Protein AF-A0A285V1Z2-F1 (afdb_monomer_lite)

Structure (mmCIF, N/CA/C/O backbone):
data_AF-A0A285V1Z2-F1
#
_entry.id   AF-A0A285V1Z2-F1
#
loop_
_atom_site.group_PDB
_atom_site.id
_atom_site.type_symbol
_atom_site.label_atom_id
_atom_site.label_alt_id
_atom_site.label_comp_id
_atom_site.label_asym_id
_atom_site.label_entity_id
_atom_site.label_seq_id
_atom_site.pdbx_PDB_ins_code
_atom_site.Cartn_x
_atom_site.Cartn_y
_atom_site.Cartn_z
_atom_site.occupancy
_atom_site.B_iso_or_equiv
_atom_site.auth_seq_id
_atom_site.auth_comp_id
_atom_site.auth_asym_id
_atom_site.auth_atom_id
_atom_site.pdbx_PDB_model_num
ATOM 1 N N . MET A 1 1 ? 30.394 -10.219 48.631 1.00 47.50 1 MET A N 1
ATOM 2 C CA . MET A 1 1 ? 29.030 -10.788 48.558 1.00 47.50 1 MET A CA 1
ATOM 3 C C . MET A 1 1 ? 28.046 -9.650 48.332 1.00 47.50 1 MET A C 1
ATOM 5 O O . MET A 1 1 ? 28.328 -8.560 48.808 1.00 47.50 1 MET A O 1
ATOM 9 N N . ALA A 1 2 ? 26.934 -9.965 47.660 1.00 44.25 2 ALA A N 1
ATOM 10 C CA . ALA A 1 2 ? 25.816 -9.124 47.208 1.00 44.25 2 ALA A CA 1
ATOM 11 C C . ALA A 1 2 ? 25.968 -8.507 45.801 1.00 44.25 2 ALA A C 1
ATOM 13 O O . ALA A 1 2 ? 26.818 -7.660 45.548 1.00 44.25 2 ALA A O 1
ATOM 14 N N . ALA A 1 3 ? 25.127 -9.022 44.902 1.00 49.22 3 ALA A N 1
ATOM 15 C CA . ALA A 1 3 ? 24.869 -8.572 43.542 1.00 49.22 3 ALA A CA 1
ATOM 16 C C . ALA A 1 3 ? 23.766 -7.504 43.539 1.00 49.22 3 ALA A C 1
ATOM 18 O O . ALA A 1 3 ? 22.912 -7.531 44.422 1.00 49.22 3 ALA A O 1
ATOM 19 N N . ASP A 1 4 ? 23.711 -6.675 42.497 1.00 44.44 4 ASP A N 1
ATOM 20 C CA . ASP A 1 4 ? 22.421 -6.183 42.014 1.00 44.44 4 ASP A CA 1
ATOM 21 C C . ASP A 1 4 ? 22.408 -6.139 40.480 1.00 44.44 4 ASP A C 1
ATOM 23 O O . ASP A 1 4 ? 23.231 -5.496 39.826 1.00 44.44 4 ASP A O 1
ATOM 27 N N . ASN A 1 5 ? 21.491 -6.933 39.936 1.00 53.84 5 ASN A N 1
ATOM 28 C CA . ASN A 1 5 ? 21.194 -7.133 38.532 1.00 53.84 5 ASN A CA 1
ATOM 29 C C . ASN A 1 5 ? 19.942 -6.318 38.212 1.00 53.84 5 ASN A C 1
ATOM 31 O O . ASN A 1 5 ? 18.838 -6.819 38.390 1.00 53.84 5 ASN A O 1
ATOM 35 N N . THR A 1 6 ? 20.087 -5.120 37.655 1.00 49.00 6 THR A N 1
ATOM 36 C CA . THR A 1 6 ? 18.969 -4.433 36.986 1.00 49.00 6 THR A CA 1
ATOM 37 C C . THR A 1 6 ? 19.466 -3.617 35.793 1.00 49.00 6 THR A C 1
ATOM 39 O O . THR A 1 6 ? 19.381 -2.395 35.739 1.00 49.00 6 THR A O 1
ATOM 42 N N . ARG A 1 7 ? 19.979 -4.310 34.767 1.00 48.12 7 ARG A N 1
ATOM 43 C CA . ARG A 1 7 ? 20.006 -3.728 33.418 1.00 48.12 7 ARG A CA 1
ATOM 44 C C . ARG A 1 7 ? 18.567 -3.790 32.887 1.00 48.12 7 ARG A C 1
ATOM 46 O O . ARG A 1 7 ? 18.035 -4.898 32.817 1.00 48.12 7 ARG A O 1
ATOM 53 N N . PRO A 1 8 ? 17.920 -2.662 32.547 1.00 53.78 8 PRO A N 1
ATOM 54 C CA . PRO A 1 8 ? 16.559 -2.695 32.029 1.00 53.78 8 PRO A CA 1
ATOM 55 C C . PRO A 1 8 ? 16.512 -3.535 30.744 1.00 53.78 8 PRO A C 1
ATOM 57 O O . PRO A 1 8 ? 17.497 -3.550 29.990 1.00 53.78 8 PRO A O 1
ATOM 60 N N . PRO A 1 9 ? 15.410 -4.264 30.492 1.00 45.03 9 PRO A N 1
ATOM 61 C CA . PRO A 1 9 ? 15.258 -5.003 29.254 1.00 45.03 9 PRO A CA 1
ATOM 62 C C . PRO A 1 9 ? 15.343 -4.009 28.098 1.00 45.03 9 PRO A C 1
ATOM 64 O O . PRO A 1 9 ? 14.660 -2.987 28.085 1.00 45.03 9 PRO A O 1
ATOM 67 N N . HIS A 1 10 ? 16.203 -4.312 27.126 1.00 44.00 10 HIS A N 1
ATOM 68 C CA . HIS A 1 10 ? 16.148 -3.690 25.810 1.00 44.00 10 HIS A CA 1
ATOM 69 C C . HIS A 1 10 ? 14.853 -4.156 25.156 1.00 44.00 10 HIS A C 1
ATOM 71 O O . HIS A 1 10 ? 14.857 -5.078 24.338 1.00 44.00 10 HIS A O 1
ATOM 77 N N . THR A 1 11 ? 13.731 -3.556 25.543 1.00 44.66 11 THR A N 1
ATOM 78 C CA . THR A 1 11 ? 12.527 -3.585 24.732 1.00 44.66 11 THR A CA 1
ATOM 79 C C . THR A 1 11 ? 12.902 -2.806 23.487 1.00 44.66 11 THR A C 1
ATOM 81 O O . THR A 1 11 ? 12.846 -1.580 23.451 1.00 44.66 11 THR A O 1
ATOM 84 N N . LYS A 1 12 ? 13.402 -3.522 22.478 1.00 43.59 12 LYS A N 1
ATOM 85 C CA . LYS A 1 12 ? 13.428 -3.023 21.114 1.00 43.59 12 LYS A CA 1
ATOM 86 C C . LYS A 1 12 ? 11.966 -2.887 20.713 1.00 43.59 12 LYS A C 1
ATOM 88 O O . LYS A 1 12 ? 11.424 -3.751 20.033 1.00 43.59 12 LYS A O 1
ATOM 93 N N . GLU A 1 13 ? 11.326 -1.810 21.152 1.00 40.94 13 GLU A N 1
ATOM 94 C CA . GLU A 1 13 ? 10.285 -1.187 20.358 1.00 40.94 13 GLU A CA 1
ATOM 95 C C . GLU A 1 13 ? 10.997 -0.791 19.072 1.00 40.94 13 GLU A C 1
ATOM 97 O O . GLU A 1 13 ? 11.578 0.284 18.939 1.00 40.94 13 GLU A O 1
ATOM 102 N N . THR A 1 14 ? 11.083 -1.743 18.144 1.00 39.28 14 THR A N 1
ATOM 103 C CA . THR A 1 14 ? 11.375 -1.436 16.760 1.00 39.28 14 THR A CA 1
ATOM 104 C C . THR A 1 14 ? 10.158 -0.661 16.303 1.00 39.28 14 THR A C 1
ATOM 106 O O . THR A 1 14 ? 9.215 -1.227 15.757 1.00 39.28 14 THR A O 1
ATOM 109 N N . SER A 1 15 ? 10.144 0.640 16.608 1.00 42.34 15 SER A N 1
ATOM 110 C CA . SER A 1 15 ? 9.293 1.591 15.920 1.00 42.34 15 SER A CA 1
ATOM 111 C C . SER A 1 15 ? 9.421 1.229 14.453 1.00 42.34 15 SER A C 1
ATOM 113 O O . SER A 1 15 ? 10.540 1.134 13.950 1.00 42.34 15 SER A O 1
ATOM 115 N N . LEU A 1 16 ? 8.307 0.960 13.779 1.00 44.69 16 LEU A N 1
ATOM 116 C CA . LEU A 1 16 ? 8.287 0.537 12.373 1.00 44.69 16 LEU A CA 1
ATOM 117 C C . LEU A 1 16 ? 9.122 1.480 11.473 1.00 44.69 16 LEU A C 1
ATOM 119 O O . LEU A 1 16 ? 9.619 1.072 10.430 1.00 44.69 16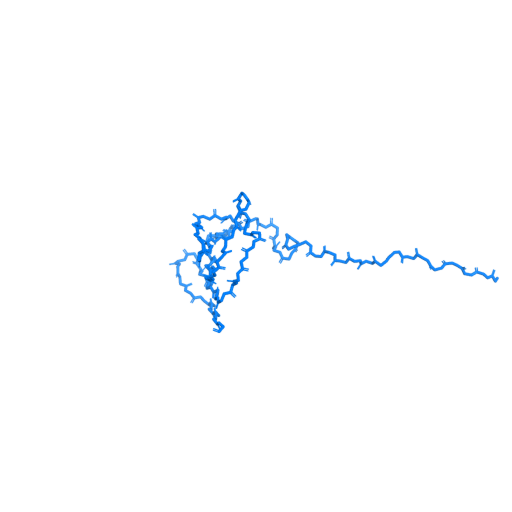 LEU A O 1
ATOM 123 N N . ALA A 1 17 ? 9.372 2.707 11.946 1.00 40.88 17 ALA A N 1
ATOM 124 C CA . ALA A 1 17 ? 10.306 3.689 11.407 1.00 40.88 17 ALA A CA 1
ATOM 125 C C . ALA A 1 17 ? 11.792 3.255 11.331 1.00 40.88 17 ALA A C 1
ATOM 127 O O . ALA A 1 17 ? 12.505 3.751 10.468 1.00 40.88 17 ALA A O 1
ATOM 128 N N . GLN A 1 18 ? 12.285 2.365 12.201 1.00 37.41 18 GLN A N 1
ATOM 129 C CA . GLN A 1 18 ? 13.690 1.913 12.231 1.00 37.41 18 GLN A CA 1
ATOM 130 C C . GLN A 1 18 ? 13.969 0.684 11.355 1.00 37.41 18 GLN A C 1
ATOM 132 O O . GLN A 1 18 ? 15.131 0.390 11.086 1.00 37.41 18 GLN A O 1
ATOM 137 N N . ALA A 1 19 ? 12.935 -0.040 10.916 1.00 42.84 19 ALA A N 1
ATOM 138 C CA . ALA A 1 19 ? 13.087 -1.194 10.023 1.00 42.84 19 ALA A CA 1
ATOM 139 C C . ALA A 1 19 ? 13.182 -0.796 8.537 1.00 42.84 19 ALA A C 1
ATOM 141 O O . ALA A 1 19 ? 13.483 -1.633 7.688 1.00 42.84 19 ALA A O 1
ATOM 142 N N . LEU A 1 20 ? 12.931 0.475 8.225 1.00 49.66 20 LEU A N 1
ATOM 143 C CA . LEU A 1 20 ? 12.984 1.043 6.884 1.00 49.66 20 LEU A CA 1
ATOM 144 C C . LEU A 1 20 ? 14.259 1.889 6.816 1.00 49.66 20 LEU A C 1
ATOM 146 O O . LEU A 1 20 ? 14.494 2.704 7.700 1.00 49.66 20 LEU A O 1
ATOM 150 N N . ASP A 1 21 ? 15.100 1.640 5.814 1.00 47.28 21 ASP A N 1
ATOM 151 C CA . ASP A 1 21 ? 16.461 2.160 5.583 1.00 47.28 21 ASP A CA 1
ATOM 152 C C . ASP A 1 21 ? 16.546 3.704 5.485 1.00 47.28 21 ASP A C 1
ATOM 154 O O . ASP A 1 21 ? 16.859 4.270 4.439 1.00 47.28 21 ASP A O 1
ATOM 158 N N . GLY A 1 22 ? 16.181 4.414 6.557 1.00 46.28 22 GLY A N 1
ATOM 159 C CA . GLY A 1 22 ? 16.318 5.859 6.763 1.00 46.28 22 GLY A CA 1
ATOM 160 C C . GLY A 1 22 ? 15.580 6.781 5.785 1.00 46.28 22 GLY A C 1
ATOM 161 O O . GLY A 1 22 ? 15.596 7.996 5.979 1.00 46.28 22 GLY A O 1
ATOM 162 N N . LYS A 1 23 ? 14.941 6.254 4.737 1.00 54.53 23 LYS A N 1
ATOM 163 C CA . LYS A 1 23 ? 14.193 7.038 3.753 1.00 54.53 23 LYS A CA 1
ATOM 164 C C . LYS A 1 23 ? 12.700 6.921 4.051 1.00 54.53 23 LYS A C 1
ATOM 166 O O . LYS A 1 23 ? 12.174 5.812 3.971 1.00 54.53 23 LYS A O 1
ATOM 171 N N . PRO A 1 24 ? 12.012 8.025 4.394 1.00 64.44 24 PRO A N 1
ATOM 172 C CA . PRO A 1 24 ? 10.579 7.977 4.620 1.00 64.44 24 PRO A CA 1
ATOM 173 C C . PRO A 1 24 ? 9.901 7.520 3.328 1.00 64.44 24 PRO A C 1
ATOM 175 O O . PRO A 1 24 ? 10.140 8.078 2.257 1.00 64.44 24 PRO A O 1
ATOM 178 N N . HIS A 1 25 ? 9.090 6.473 3.428 1.00 73.94 25 HIS A N 1
ATOM 179 C CA . HIS A 1 25 ? 8.146 6.144 2.378 1.00 73.94 25 HIS A CA 1
ATOM 180 C C . HIS A 1 25 ? 7.036 7.194 2.416 1.00 73.94 25 HIS A C 1
ATOM 182 O O . HIS A 1 25 ? 6.413 7.389 3.459 1.00 73.94 25 HIS A O 1
ATOM 188 N N . THR A 1 26 ? 6.802 7.885 1.304 1.00 85.56 26 THR A N 1
ATOM 189 C CA . THR A 1 26 ? 5.782 8.937 1.234 1.00 85.56 26 THR A CA 1
ATOM 190 C C . THR A 1 26 ? 4.474 8.335 0.756 1.00 85.56 26 THR A C 1
ATOM 192 O O . THR A 1 26 ? 4.440 7.683 -0.289 1.00 85.56 26 THR A O 1
ATOM 195 N N . LEU A 1 27 ? 3.388 8.562 1.492 1.00 88.50 27 LEU A N 1
ATOM 196 C CA . LEU A 1 27 ? 2.051 8.192 1.043 1.00 88.50 27 LEU A CA 1
ATOM 197 C C . LEU A 1 27 ? 1.645 9.096 -0.127 1.00 88.50 27 LEU A C 1
ATOM 199 O O . LEU A 1 27 ? 1.566 10.312 0.017 1.00 88.50 27 LEU A O 1
ATOM 203 N N . ILE A 1 28 ? 1.389 8.505 -1.292 1.00 89.88 28 ILE A N 1
ATOM 204 C CA . ILE A 1 28 ? 1.001 9.242 -2.507 1.00 89.88 28 ILE A CA 1
ATOM 205 C C . ILE A 1 28 ? -0.455 9.005 -2.902 1.00 89.88 28 ILE A C 1
ATOM 207 O O . ILE A 1 28 ? -1.031 9.792 -3.650 1.00 89.88 28 ILE A O 1
ATOM 211 N N . SER A 1 29 ? -1.070 7.932 -2.404 1.00 90.81 29 SER A N 1
ATOM 212 C CA . SER A 1 29 ? -2.492 7.668 -2.604 1.00 90.81 29 SER A CA 1
ATOM 213 C C . SER A 1 29 ? -3.052 6.851 -1.450 1.00 90.81 29 SER A C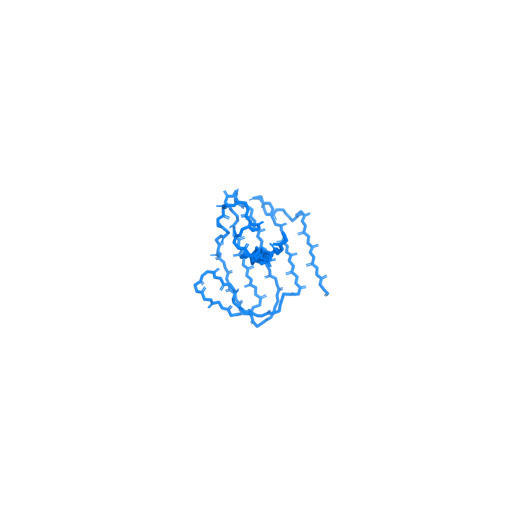 1
ATOM 215 O O . SER A 1 29 ? -2.384 5.965 -0.916 1.00 90.81 29 SER A O 1
ATOM 217 N N . ARG A 1 30 ? -4.292 7.150 -1.068 1.00 92.56 30 ARG A N 1
ATOM 218 C CA . ARG A 1 30 ? -5.010 6.459 0.001 1.00 92.56 30 ARG A CA 1
ATOM 219 C C . ARG A 1 30 ? -6.486 6.329 -0.312 1.00 92.56 30 ARG A C 1
ATOM 221 O O . ARG A 1 30 ? -7.102 7.234 -0.873 1.00 92.56 30 ARG A O 1
ATOM 228 N N . SER A 1 31 ? -7.052 5.218 0.124 1.00 92.62 31 SER A N 1
ATOM 229 C CA . SER A 1 31 ? -8.481 4.957 0.163 1.00 92.62 31 SER A CA 1
ATOM 230 C C . SER A 1 31 ? -8.785 4.031 1.345 1.00 92.62 31 SER A C 1
ATOM 232 O O . SER A 1 31 ? -7.867 3.402 1.872 1.00 92.62 31 SER A O 1
ATOM 234 N N . PRO A 1 32 ? -10.060 3.839 1.719 1.00 93.38 32 PRO A N 1
ATOM 235 C CA . PRO A 1 32 ? -10.438 2.841 2.724 1.00 93.38 32 PRO A CA 1
ATOM 236 C C . PRO A 1 32 ? -10.001 1.397 2.405 1.00 93.38 32 PRO A C 1
ATOM 238 O O . PRO A 1 32 ? -10.111 0.523 3.264 1.00 93.38 32 PRO A O 1
ATOM 241 N N . THR A 1 33 ? -9.538 1.129 1.179 1.00 94.62 33 THR A N 1
ATOM 242 C CA . THR A 1 33 ? -9.169 -0.209 0.683 1.00 94.62 33 THR A CA 1
ATOM 243 C C . THR A 1 33 ? -7.752 -0.303 0.113 1.00 94.62 33 THR A C 1
ATOM 245 O O . THR A 1 33 ? -7.315 -1.381 -0.294 1.00 94.62 33 THR A O 1
ATOM 248 N N . SER A 1 34 ? -7.016 0.809 0.049 1.00 93.12 34 SER A N 1
ATOM 249 C CA . SER A 1 34 ? -5.681 0.830 -0.550 1.00 93.12 34 SER A CA 1
ATOM 250 C C . SER A 1 34 ? -4.795 1.943 -0.007 1.00 93.12 34 SER A C 1
ATOM 252 O O . SER A 1 34 ? -5.255 3.061 0.202 1.00 93.12 34 SER A O 1
ATOM 254 N N . ALA A 1 35 ? -3.505 1.655 0.150 1.00 92.38 35 ALA A N 1
ATOM 255 C CA . ALA A 1 35 ? -2.468 2.643 0.435 1.00 92.38 35 ALA A CA 1
ATOM 256 C C . ALA A 1 35 ? -1.342 2.492 -0.590 1.00 92.38 35 ALA A C 1
ATOM 258 O O . ALA A 1 35 ? -0.886 1.374 -0.827 1.00 92.38 35 ALA A O 1
ATOM 259 N N . VAL A 1 36 ? -0.886 3.592 -1.183 1.00 92.44 36 VAL A N 1
ATOM 260 C CA . VAL A 1 36 ? 0.258 3.596 -2.100 1.00 92.44 36 VAL A CA 1
ATOM 261 C C . VAL A 1 36 ? 1.345 4.469 -1.519 1.00 92.44 36 VAL A C 1
ATOM 263 O O . VAL A 1 36 ? 1.149 5.671 -1.333 1.00 92.44 36 VAL A O 1
ATOM 266 N N . TYR A 1 37 ? 2.494 3.858 -1.278 1.00 90.44 37 TYR A N 1
ATOM 267 C CA . TYR A 1 37 ? 3.684 4.545 -0.816 1.00 90.44 37 TYR A CA 1
ATOM 268 C C . TYR A 1 37 ? 4.732 4.568 -1.918 1.00 90.44 37 TYR A C 1
ATOM 270 O O . TYR A 1 37 ? 4.911 3.566 -2.604 1.00 90.44 37 TYR A O 1
ATOM 278 N N . ILE A 1 38 ? 5.448 5.677 -2.061 1.00 89.75 38 ILE A N 1
ATOM 279 C CA . ILE A 1 38 ? 6.652 5.760 -2.888 1.00 89.75 38 ILE A CA 1
ATOM 280 C C . ILE A 1 38 ? 7.882 5.700 -1.982 1.00 89.75 38 ILE A C 1
ATOM 282 O O . ILE A 1 38 ? 7.913 6.330 -0.923 1.00 89.75 38 ILE A O 1
ATOM 286 N N . ASP A 1 39 ? 8.886 4.918 -2.362 1.00 82.62 39 ASP A N 1
ATOM 287 C CA . ASP A 1 39 ? 10.180 4.930 -1.691 1.00 82.62 39 ASP A CA 1
ATOM 288 C C . ASP A 1 39 ? 11.055 6.098 -2.185 1.00 82.62 39 ASP A C 1
ATOM 290 O O . ASP A 1 39 ? 10.815 6.713 -3.227 1.00 82.62 39 ASP A O 1
ATOM 294 N N . GLY A 1 40 ? 12.127 6.404 -1.454 1.00 75.19 40 GLY A N 1
ATOM 295 C CA . GLY A 1 40 ? 13.067 7.461 -1.843 1.00 75.19 40 GLY A CA 1
ATOM 296 C C . GLY A 1 40 ? 13.945 7.143 -3.068 1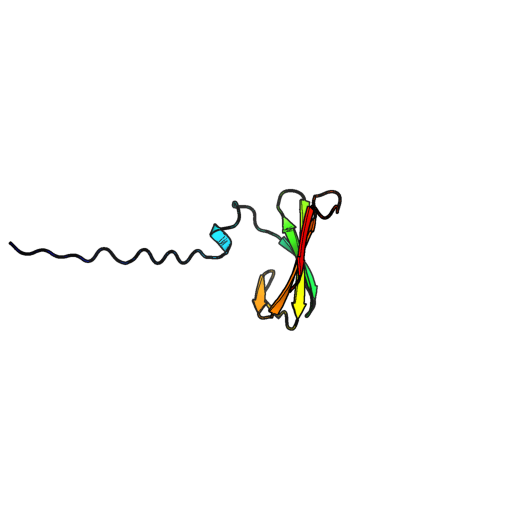.00 75.19 40 GLY A C 1
ATOM 297 O O . GLY A 1 40 ? 14.945 7.833 -3.284 1.00 75.19 40 GLY A O 1
ATOM 298 N N . LYS A 1 41 ? 13.651 6.077 -3.821 1.00 83.88 41 LYS A N 1
ATOM 299 C CA . LYS A 1 41 ? 14.275 5.695 -5.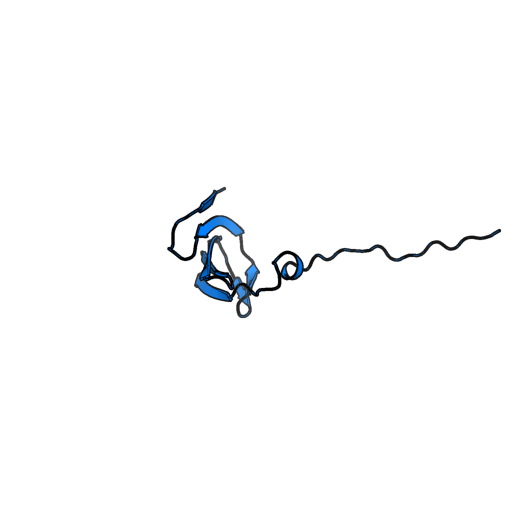100 1.00 83.88 41 LYS A CA 1
ATOM 300 C C . LYS A 1 41 ? 13.262 5.708 -6.264 1.00 83.88 41 LYS A C 1
ATOM 302 O O . LYS A 1 41 ? 13.678 5.572 -7.415 1.00 83.88 41 LYS A O 1
ATOM 307 N N . GLY A 1 42 ? 11.978 5.952 -5.986 1.00 84.94 42 GLY A N 1
ATOM 308 C CA . GLY A 1 42 ? 10.890 6.012 -6.964 1.00 84.94 42 GLY A CA 1
ATOM 309 C C . GLY A 1 42 ? 10.122 4.700 -7.154 1.00 84.94 42 GLY A C 1
ATOM 310 O O . GLY A 1 42 ? 9.199 4.678 -7.966 1.00 84.94 42 GLY A O 1
ATOM 311 N N . GLY A 1 43 ? 10.480 3.634 -6.433 1.00 91.25 43 GLY A N 1
ATOM 312 C CA . GLY A 1 43 ? 9.689 2.405 -6.367 1.00 91.25 43 GLY A CA 1
ATOM 313 C C . GLY A 1 43 ? 8.415 2.617 -5.551 1.00 91.25 43 GLY A C 1
ATOM 314 O O . GLY A 1 43 ? 8.315 3.576 -4.782 1.00 91.25 43 GLY A O 1
ATOM 315 N N . GLN A 1 44 ? 7.426 1.741 -5.716 1.00 93.00 44 GLN A N 1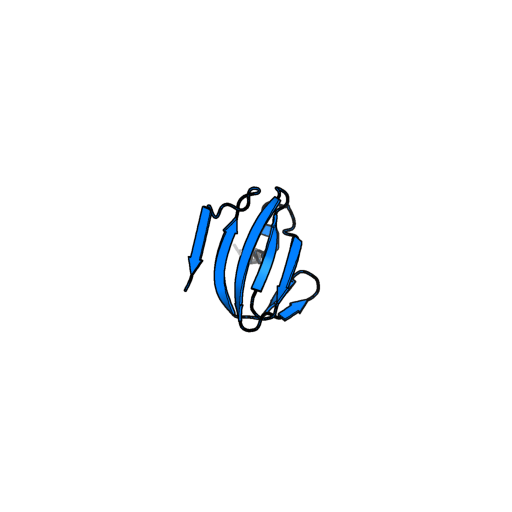
ATOM 316 C CA . GLN A 1 44 ? 6.135 1.866 -5.037 1.00 93.00 44 GLN A CA 1
ATOM 317 C C . GLN A 1 44 ? 5.763 0.613 -4.251 1.00 93.00 44 GLN A C 1
ATOM 319 O O . GLN A 1 44 ? 6.061 -0.512 -4.646 1.00 93.00 44 G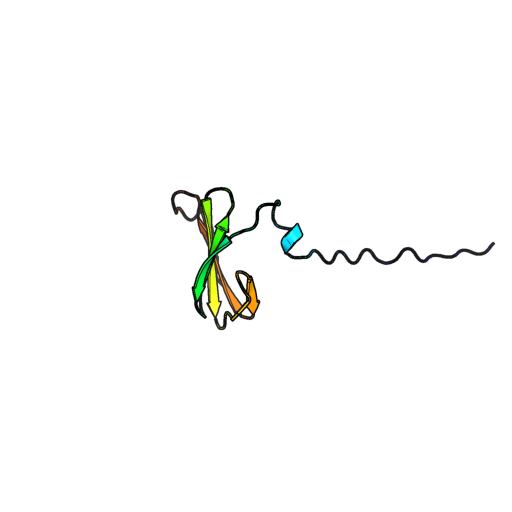LN A O 1
ATOM 324 N N . ILE A 1 45 ? 5.047 0.820 -3.150 1.00 91.81 45 ILE A N 1
ATOM 325 C CA . ILE A 1 45 ? 4.424 -0.229 -2.349 1.00 91.81 45 ILE A CA 1
ATOM 326 C C . ILE A 1 45 ? 2.919 0.024 -2.366 1.00 91.81 45 ILE A C 1
ATOM 328 O O . ILE A 1 45 ? 2.437 0.984 -1.763 1.00 91.81 45 ILE A O 1
ATOM 332 N N . LEU A 1 46 ? 2.183 -0.842 -3.058 1.00 93.31 46 LEU A N 1
ATOM 333 C CA . LEU A 1 46 ? 0.725 -0.863 -3.061 1.00 93.31 46 LEU A CA 1
ATOM 334 C C . LEU A 1 46 ? 0.243 -1.872 -2.020 1.00 93.31 46 LEU A C 1
ATOM 336 O O . LEU A 1 46 ? 0.373 -3.080 -2.211 1.00 93.31 46 LEU A O 1
ATOM 340 N N . LEU A 1 47 ? -0.356 -1.378 -0.944 1.00 92.62 47 LEU A N 1
ATOM 341 C CA . LEU A 1 47 ? -1.083 -2.190 0.025 1.00 92.62 47 LEU A CA 1
ATOM 342 C C . LEU A 1 47 ? -2.561 -2.224 -0.352 1.00 92.62 47 LEU A C 1
ATOM 344 O O . LEU A 1 47 ? -3.165 -1.183 -0.622 1.00 92.62 47 LEU A O 1
ATOM 348 N N . ARG A 1 48 ? -3.146 -3.419 -0.339 1.00 94.31 48 ARG A N 1
ATOM 349 C CA . ARG A 1 48 ? -4.575 -3.671 -0.549 1.00 94.31 48 ARG A CA 1
ATOM 350 C C . ARG A 1 48 ? -5.171 -4.266 0.716 1.00 94.31 48 ARG A C 1
ATOM 352 O O . ARG A 1 48 ? -4.511 -5.027 1.428 1.00 94.31 48 ARG A O 1
ATOM 359 N N . GLY A 1 49 ? -6.402 -3.887 1.017 1.00 94.25 49 GLY A N 1
ATOM 360 C CA . GLY A 1 49 ? -7.023 -4.265 2.272 1.00 94.25 49 GLY A CA 1
ATOM 361 C C . GLY A 1 49 ? -8.415 -3.694 2.453 1.00 94.25 49 GLY A C 1
ATOM 362 O O . GLY A 1 49 ? -9.099 -3.341 1.493 1.00 94.25 49 GLY A O 1
ATOM 363 N N . SER A 1 50 ? -8.832 -3.600 3.709 1.00 93.81 50 SER A N 1
ATOM 364 C CA . SER A 1 50 ? -10.120 -3.020 4.082 1.00 93.81 50 SER A CA 1
ATOM 365 C C . SER A 1 50 ? -10.038 -2.259 5.399 1.00 93.81 50 SER A C 1
ATOM 367 O O . SER A 1 50 ? -9.233 -2.578 6.278 1.00 93.81 50 SER A O 1
ATOM 369 N N . GLY A 1 51 ? -10.889 -1.240 5.526 1.00 93.12 51 GLY A N 1
ATOM 370 C CA . GLY A 1 51 ? -11.007 -0.439 6.742 1.00 93.12 51 GLY A CA 1
ATOM 371 C C . GLY A 1 51 ? -9.765 0.392 7.046 1.00 93.12 51 GLY A C 1
ATOM 372 O O . GLY A 1 51 ? -9.463 0.596 8.221 1.00 93.12 51 GLY A O 1
ATOM 373 N N . PHE A 1 52 ? -9.025 0.828 6.020 1.00 91.38 52 PHE A N 1
ATOM 374 C CA . PHE A 1 52 ? -7.875 1.696 6.241 1.00 91.38 52 PHE A CA 1
ATOM 375 C C . PHE A 1 52 ? -8.312 3.069 6.752 1.00 91.38 52 PHE A C 1
ATOM 377 O O . PHE A 1 52 ? -9.078 3.780 6.099 1.00 91.38 52 PHE A O 1
ATOM 384 N N . GLU A 1 53 ? -7.783 3.439 7.914 1.00 89.88 53 GLU A N 1
ATOM 385 C CA . GLU A 1 53 ? -7.884 4.780 8.488 1.00 89.88 53 GLU A CA 1
ATOM 386 C C . GLU A 1 53 ? -6.479 5.387 8.541 1.00 89.88 53 GLU A C 1
ATOM 388 O O . GLU A 1 53 ? -5.499 4.685 8.812 1.00 89.88 53 GLU A O 1
ATOM 393 N N . TYR A 1 54 ? -6.380 6.688 8.271 1.00 85.69 54 TYR A N 1
ATOM 394 C CA . TYR A 1 54 ? -5.109 7.393 8.128 1.00 85.69 54 TYR A CA 1
ATOM 395 C C . TYR A 1 54 ? -5.046 8.584 9.077 1.00 85.69 54 TYR A C 1
ATOM 397 O O . TYR A 1 54 ? -6.012 9.341 9.170 1.00 85.69 54 TYR A O 1
ATOM 405 N N . ASP A 1 55 ? -3.886 8.781 9.693 1.00 82.88 55 ASP A N 1
ATOM 406 C CA . ASP A 1 55 ? -3.508 10.019 10.369 1.00 82.88 55 ASP A CA 1
ATOM 407 C C . ASP A 1 55 ? -2.311 10.624 9.629 1.00 82.88 55 ASP A C 1
ATOM 409 O O . ASP A 1 55 ? -1.249 10.006 9.519 1.00 82.88 55 ASP A O 1
ATOM 413 N N . GLY A 1 56 ? -2.505 11.795 9.019 1.00 85.62 56 GLY A N 1
ATOM 414 C CA . GLY A 1 56 ? -1.525 12.354 8.086 1.00 85.62 56 GLY A CA 1
ATOM 415 C C . GLY A 1 56 ? -1.195 11.368 6.958 1.00 85.62 56 GLY A C 1
ATOM 416 O O . GLY A 1 56 ? -2.096 10.930 6.247 1.00 85.62 56 GLY A O 1
ATOM 417 N N . ASP A 1 57 ? 0.079 11.005 6.814 1.00 81.25 57 ASP A N 1
ATOM 418 C CA . ASP A 1 57 ? 0.573 10.083 5.780 1.00 81.25 57 ASP A CA 1
ATOM 419 C C . ASP A 1 57 ? 0.725 8.633 6.271 1.00 81.25 57 ASP A C 1
ATOM 421 O O . ASP A 1 57 ? 1.284 7.786 5.574 1.00 81.25 57 ASP A O 1
ATOM 425 N N . VAL A 1 58 ? 0.229 8.322 7.470 1.00 78.56 58 VAL A N 1
ATOM 426 C CA . VAL A 1 58 ? 0.384 7.005 8.093 1.00 78.56 58 VAL A CA 1
ATOM 427 C C . VAL A 1 58 ? -0.971 6.316 8.181 1.00 78.56 58 VAL A C 1
ATOM 429 O O . VAL A 1 58 ? -1.921 6.854 8.747 1.00 78.56 58 VAL A O 1
ATOM 432 N N . ALA A 1 59 ? -1.068 5.101 7.639 1.00 81.88 59 ALA A N 1
ATOM 433 C CA . ALA A 1 59 ? -2.197 4.224 7.934 1.00 81.88 59 ALA A CA 1
ATOM 434 C C . ALA A 1 59 ? -2.090 3.744 9.390 1.00 81.88 59 ALA A C 1
ATOM 436 O O . ALA A 1 59 ? -1.118 3.083 9.755 1.00 81.88 59 ALA A O 1
ATOM 437 N N . ILE A 1 60 ? -3.080 4.076 10.217 1.00 85.25 60 ILE A N 1
ATOM 438 C CA . ILE A 1 60 ? -3.092 3.760 11.656 1.00 85.25 60 ILE A CA 1
ATOM 439 C C . ILE A 1 60 ? -3.979 2.558 11.996 1.00 85.25 60 ILE A C 1
ATOM 441 O O . ILE A 1 60 ? -3.902 2.019 13.099 1.00 85.25 60 ILE A O 1
ATOM 445 N N . LYS A 1 61 ? -4.833 2.129 11.060 1.00 89.94 61 LYS A N 1
ATOM 446 C CA . LYS A 1 61 ? -5.778 1.024 11.253 1.00 89.94 61 LYS A CA 1
ATOM 447 C C . LYS A 1 61 ? -6.149 0.370 9.926 1.00 89.94 61 LYS A C 1
ATOM 449 O O . LYS A 1 61 ? -5.987 0.971 8.869 1.00 89.94 61 LYS A O 1
ATOM 454 N N . GLY A 1 62 ? -6.674 -0.848 10.022 1.00 90.38 62 GLY A N 1
ATOM 455 C CA . GLY A 1 62 ? -7.270 -1.629 8.943 1.00 90.38 62 GLY A CA 1
ATOM 456 C C . GLY A 1 62 ? -6.590 -2.982 8.772 1.00 90.38 62 GLY A C 1
ATOM 457 O O . GLY A 1 62 ? -5.639 -3.316 9.480 1.00 90.38 62 GLY A O 1
ATOM 458 N N . THR A 1 63 ? -7.101 -3.782 7.844 1.00 93.19 63 THR A N 1
ATOM 459 C CA . THR A 1 63 ? -6.598 -5.132 7.572 1.00 93.19 63 THR A CA 1
ATOM 460 C C . THR A 1 63 ? -5.962 -5.161 6.197 1.00 93.19 63 THR A C 1
ATOM 462 O O . THR A 1 63 ? -6.633 -4.890 5.204 1.00 93.19 63 THR A O 1
ATOM 465 N N . VAL A 1 64 ? -4.676 -5.504 6.138 1.00 93.25 64 VAL A N 1
ATOM 466 C CA . VAL A 1 64 ? -3.960 -5.719 4.877 1.00 93.25 64 VAL A CA 1
ATOM 467 C C . VAL A 1 64 ? -4.230 -7.144 4.399 1.00 93.25 64 VAL A C 1
ATOM 469 O O . VAL A 1 64 ? -3.985 -8.099 5.132 1.00 93.25 64 VAL A O 1
ATOM 472 N N . THR A 1 65 ? -4.726 -7.278 3.172 1.00 95.56 65 THR A N 1
ATOM 473 C CA . THR A 1 65 ? -5.003 -8.567 2.512 1.00 95.56 65 THR A CA 1
ATOM 474 C C . THR A 1 65 ? -4.105 -8.806 1.300 1.00 95.56 65 THR A C 1
ATOM 476 O O . THR A 1 65 ? -4.130 -9.883 0.717 1.00 95.56 65 THR A O 1
ATOM 479 N N . GLY A 1 66 ? -3.305 -7.814 0.907 1.00 95.31 66 GLY A N 1
ATOM 480 C CA . GLY A 1 66 ? -2.302 -7.983 -0.130 1.00 95.31 66 GLY A CA 1
ATOM 481 C C . GLY A 1 66 ? -1.310 -6.831 -0.192 1.00 95.31 66 GLY A C 1
ATOM 482 O O . GLY A 1 66 ? -1.581 -5.717 0.262 1.00 95.31 66 GLY A O 1
ATOM 483 N N . ALA A 1 67 ? -0.155 -7.108 -0.783 1.00 94.31 67 ALA A N 1
ATOM 484 C CA . ALA A 1 67 ? 0.905 -6.142 -1.020 1.00 94.31 67 ALA A CA 1
ATOM 485 C C . ALA A 1 67 ? 1.550 -6.391 -2.386 1.00 94.31 67 ALA A C 1
ATOM 487 O O . ALA A 1 67 ? 1.769 -7.533 -2.792 1.00 94.31 67 ALA A O 1
ATOM 488 N N . THR A 1 68 ? 1.876 -5.319 -3.097 1.00 95.38 68 THR A N 1
ATOM 489 C CA . THR A 1 68 ? 2.599 -5.381 -4.368 1.00 95.38 68 THR A CA 1
ATOM 490 C C . THR A 1 68 ? 3.715 -4.351 -4.356 1.00 95.38 68 THR A C 1
ATOM 492 O O . THR A 1 68 ? 3.475 -3.173 -4.095 1.00 95.38 68 THR A O 1
ATOM 495 N N . PHE A 1 69 ? 4.930 -4.812 -4.632 1.00 93.69 69 PHE A N 1
ATOM 496 C CA . PHE A 1 69 ? 6.130 -3.998 -4.705 1.00 93.69 69 PHE A CA 1
ATOM 497 C C . PHE A 1 69 ? 6.481 -3.794 -6.174 1.00 93.69 69 PHE A C 1
ATOM 499 O O . PHE A 1 69 ? 6.682 -4.759 -6.921 1.00 93.69 69 PHE A O 1
ATOM 506 N N . LEU A 1 70 ? 6.502 -2.530 -6.571 1.00 93.69 70 LEU A N 1
ATOM 507 C CA . LEU A 1 70 ? 6.754 -2.077 -7.927 1.00 93.69 70 LEU A CA 1
ATOM 508 C C . LEU A 1 70 ? 8.118 -1.390 -7.960 1.00 93.69 70 LEU A C 1
ATOM 510 O O . LEU A 1 70 ? 8.425 -0.577 -7.083 1.00 93.69 70 LEU A O 1
ATOM 514 N N . ASP A 1 71 ? 8.925 -1.695 -8.969 1.00 93.38 71 ASP A N 1
ATOM 515 C CA . ASP A 1 71 ? 10.137 -0.929 -9.251 1.00 93.38 71 ASP A CA 1
ATOM 516 C C . ASP A 1 71 ? 9.761 0.435 -9.872 1.00 93.38 71 ASP A C 1
ATOM 518 O O . ASP A 1 71 ? 8.589 0.737 -10.128 1.00 93.38 71 ASP A O 1
ATOM 522 N N . ARG A 1 72 ? 10.749 1.300 -10.098 1.00 89.94 72 ARG A N 1
ATOM 523 C CA . ARG A 1 72 ? 10.563 2.661 -10.620 1.00 89.94 72 ARG A CA 1
ATOM 524 C C . ARG A 1 72 ? 9.882 2.704 -11.994 1.00 89.94 72 ARG A C 1
ATOM 526 O O . ARG A 1 72 ? 9.269 3.713 -12.338 1.00 89.94 72 ARG A O 1
ATOM 533 N N . ASP A 1 73 ? 10.011 1.646 -12.784 1.00 91.38 73 ASP A N 1
ATOM 534 C CA . ASP A 1 73 ? 9.358 1.492 -14.088 1.00 91.38 73 ASP A CA 1
ATOM 535 C C . ASP A 1 73 ? 7.891 1.021 -13.983 1.00 91.38 73 ASP A C 1
ATOM 537 O O . ASP A 1 73 ? 7.195 0.945 -14.994 1.00 91.38 73 ASP A O 1
ATOM 541 N N . GLY A 1 74 ? 7.409 0.737 -12.768 1.00 87.06 74 GLY A N 1
ATOM 542 C CA . GLY A 1 74 ? 6.078 0.198 -12.502 1.00 87.06 74 GLY A CA 1
ATOM 543 C C . GLY A 1 74 ? 5.988 -1.326 -12.606 1.00 87.06 74 GLY A C 1
ATOM 544 O O . GLY A 1 74 ? 4.896 -1.871 -12.438 1.00 87.06 74 GLY A O 1
ATOM 545 N N . SER A 1 75 ? 7.095 -2.028 -12.857 1.00 93.81 75 SER A N 1
ATOM 546 C CA . SER A 1 75 ? 7.129 -3.488 -12.927 1.00 93.81 75 SER A CA 1
ATOM 547 C C . SER A 1 75 ? 7.015 -4.102 -11.534 1.00 93.81 75 SER A C 1
ATOM 549 O O . SER A 1 75 ? 7.773 -3.766 -10.624 1.00 93.81 75 SER A O 1
ATOM 551 N N . ALA A 1 76 ? 6.082 -5.039 -11.358 1.00 93.94 76 ALA A N 1
ATOM 552 C CA . ALA A 1 76 ? 5.958 -5.785 -10.112 1.00 93.94 76 ALA A CA 1
ATOM 553 C C . ALA A 1 76 ? 7.084 -6.817 -9.986 1.00 93.94 76 ALA A C 1
ATOM 555 O O . ALA A 1 76 ? 7.220 -7.692 -10.840 1.00 93.94 76 ALA A O 1
ATOM 556 N N . PHE A 1 77 ? 7.855 -6.744 -8.902 1.00 92.88 77 PHE A N 1
ATOM 557 C CA . PHE A 1 77 ? 8.910 -7.722 -8.607 1.00 92.88 77 PHE A CA 1
ATOM 558 C C . PHE A 1 77 ? 8.571 -8.623 -7.415 1.00 92.88 77 PHE A C 1
ATOM 560 O O . PHE A 1 77 ? 9.153 -9.695 -7.262 1.00 92.88 77 PHE A O 1
ATOM 567 N N . LEU A 1 78 ? 7.623 -8.207 -6.572 1.00 93.12 78 LEU A N 1
ATOM 568 C CA . LEU A 1 78 ? 7.100 -9.016 -5.479 1.00 93.12 78 LEU A CA 1
ATOM 569 C C . LEU A 1 78 ? 5.616 -8.714 -5.284 1.00 93.12 78 LEU A C 1
ATOM 571 O O . LEU A 1 78 ? 5.208 -7.557 -5.196 1.00 93.12 78 LEU A O 1
ATOM 575 N N . ALA A 1 79 ? 4.811 -9.765 -5.186 1.00 93.94 79 ALA A N 1
ATOM 576 C CA . ALA A 1 79 ? 3.401 -9.667 -4.854 1.00 93.94 79 ALA A CA 1
ATOM 577 C C . ALA A 1 79 ? 3.040 -10.743 -3.834 1.00 93.94 79 ALA A C 1
ATOM 579 O O . ALA A 1 79 ? 3.529 -11.870 -3.901 1.00 93.94 79 ALA A O 1
ATOM 580 N N . TRP A 1 80 ? 2.185 -10.372 -2.893 1.00 92.19 80 TRP A N 1
ATOM 581 C CA . TRP A 1 80 ? 1.632 -11.264 -1.890 1.00 92.19 80 TRP A CA 1
ATOM 582 C C . TRP A 1 80 ? 0.148 -10.962 -1.700 1.00 92.19 80 TRP A C 1
ATOM 584 O O . TRP A 1 80 ? -0.250 -9.796 -1.688 1.00 92.19 80 TRP A O 1
ATOM 594 N N . GLU A 1 81 ? -0.647 -12.014 -1.535 1.00 92.19 81 GLU A N 1
ATOM 595 C CA . GLU A 1 81 ? -2.078 -11.969 -1.239 1.00 92.19 81 GLU A CA 1
ATOM 596 C C . GLU A 1 81 ? -2.422 -13.097 -0.254 1.00 92.19 81 GLU A C 1
ATOM 598 O O . GLU A 1 81 ? -1.732 -14.123 -0.221 1.00 92.19 81 GLU A O 1
ATOM 603 N N . LEU A 1 82 ? -3.437 -12.858 0.578 1.00 82.69 82 LEU A N 1
ATOM 604 C CA . LEU A 1 82 ? -3.898 -13.729 1.668 1.00 82.69 82 LEU A CA 1
ATOM 605 C C . LEU A 1 82 ? -5.090 -14.595 1.247 1.00 82.69 82 LEU A C 1
ATOM 607 O O . LEU A 1 82 ? -5.972 -14.064 0.535 1.00 82.69 82 LEU A O 1
#

pLDDT: mean 77.26, std 20.42, range [37.41, 95.56]

Foldseek 3Di:
DDDDDDPDDPPPPVVVCNVDPNWDFFFPDDDQFWTWTATPQQKIKIWGFHRFDDDHRDGPDGDTQKIFIADNVRDTPDIDGD

Secondary structure (DSSP, 8-state):
------PPP------GGGSS-SSPPEEEEEETTEEEEE-TTS-EEEEEEEEEEEETTEEEEEEEEEEEEE-TTS-EEEEEE-

Organism: NCBI:txid908946

Sequence (82 aa):
MAADNTRPPHTKETSLAQALDGKPHTLISRSPTSAVYIDGKGGQILLRGSGFEYDGDVAIKGTVTGATFLDRDGSAFLAWEL

Radius of gyration: 17.95 Å; chains: 1; bounding box: 40×26×63 Å